Protein AF-A0A3C0FAJ6-F1 (afdb_monomer)

Solvent-accessible surface area (backbone atoms only — not comparable to full-atom values): 6716 Å² total; per-residue (Å²): 133,89,91,71,82,85,48,64,75,36,77,46,67,40,88,78,51,15,40,54,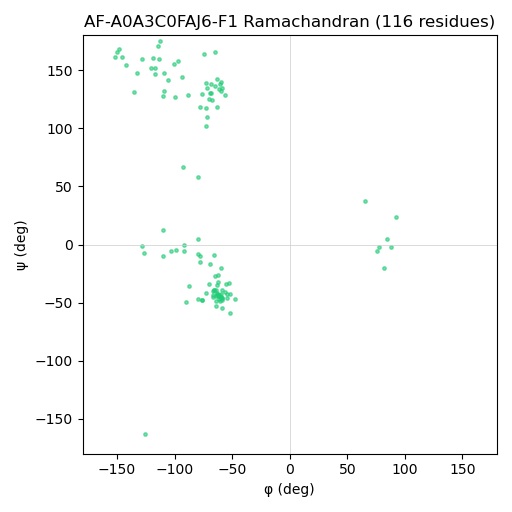26,26,27,68,35,60,73,98,52,80,38,70,44,78,53,91,64,58,68,70,59,45,54,53,50,16,49,50,41,34,26,65,77,68,55,36,40,70,60,88,52,33,62,64,48,54,52,37,21,52,52,33,24,77,75,71,74,45,41,30,42,75,78,51,92,66,91,47,81,56,32,31,63,64,23,50,58,47,60,75,41,36,19,76,77,68,45,28,29,97,77,45,49,42,25,49,61,126

Structure (mmCIF, N/CA/C/O backbone):
data_AF-A0A3C0FAJ6-F1
#
_entry.id   AF-A0A3C0FAJ6-F1
#
loop_
_atom_site.group_PDB
_atom_site.id
_atom_site.type_symbol
_atom_site.label_atom_id
_atom_site.label_alt_id
_atom_site.label_comp_id
_atom_site.label_asym_id
_atom_site.label_entity_id
_atom_site.label_seq_id
_atom_site.pdbx_PDB_ins_code
_atom_site.Cartn_x
_atom_site.Cartn_y
_atom_site.Cartn_z
_atom_site.occupancy
_atom_site.B_iso_or_equiv
_atom_site.auth_seq_id
_atom_site.auth_comp_id
_atom_site.auth_asym_id
_atom_site.auth_atom_id
_atom_site.pdbx_PDB_model_num
ATOM 1 N N . MET A 1 1 ? -9.439 -13.349 10.734 1.00 53.78 1 MET A N 1
ATOM 2 C CA . MET A 1 1 ? -10.428 -12.256 10.586 1.00 53.78 1 MET A CA 1
ATOM 3 C C . MET A 1 1 ? -11.013 -12.044 11.970 1.00 53.78 1 MET A C 1
ATOM 5 O O . MET A 1 1 ? -11.068 -13.021 12.698 1.00 53.78 1 MET A O 1
ATOM 9 N N . TYR A 1 2 ? -11.284 -10.811 12.395 1.00 55.41 2 TYR A N 1
ATOM 10 C CA . TYR A 1 2 ? -11.792 -10.582 13.752 1.00 55.41 2 TYR A CA 1
ATOM 11 C C . TYR A 1 2 ? -13.244 -11.067 13.851 1.00 55.41 2 TYR A C 1
ATOM 13 O O . TYR A 1 2 ? -14.022 -10.811 12.936 1.00 55.41 2 TYR A O 1
ATOM 21 N N . GLU A 1 3 ? -13.565 -11.786 14.924 1.00 59.25 3 GLU A N 1
ATOM 22 C CA . GLU A 1 3 ? -14.872 -12.424 15.165 1.00 59.25 3 GLU A CA 1
ATOM 23 C C . GLU A 1 3 ? -15.654 -11.746 16.308 1.00 59.25 3 GLU A C 1
ATOM 25 O O . GLU A 1 3 ? -16.643 -12.292 16.784 1.00 59.25 3 GLU A O 1
ATOM 30 N N . GLY A 1 4 ? -15.224 -10.560 16.759 1.00 73.62 4 GLY A N 1
ATOM 31 C CA . GLY A 1 4 ? -15.887 -9.792 17.820 1.00 73.62 4 GLY A CA 1
ATOM 32 C C . GLY A 1 4 ? -16.510 -8.480 17.337 1.00 73.62 4 GLY A C 1
ATOM 33 O O . GLY A 1 4 ? -16.329 -8.061 16.191 1.00 73.62 4 GLY A O 1
ATOM 34 N N . GLU A 1 5 ? -17.207 -7.794 18.240 1.00 81.12 5 GLU A N 1
ATOM 35 C CA . GLU A 1 5 ? -17.663 -6.419 18.015 1.00 81.12 5 GLU A CA 1
ATOM 36 C C . GLU A 1 5 ? -16.469 -5.445 18.086 1.00 81.12 5 GLU A C 1
ATOM 38 O O . GLU A 1 5 ? -15.568 -5.635 18.917 1.00 81.12 5 GLU A O 1
ATOM 43 N N . PRO A 1 6 ? -16.388 -4.440 17.192 1.00 85.88 6 PRO A N 1
ATOM 44 C CA . PRO A 1 6 ? -15.333 -3.436 17.244 1.00 85.88 6 PRO A CA 1
ATOM 45 C C . PRO A 1 6 ? -15.468 -2.605 18.522 1.00 85.88 6 PRO A C 1
ATOM 47 O O . PRO A 1 6 ? -16.565 -2.186 18.876 1.00 85.88 6 PRO A O 1
ATOM 50 N N . ALA A 1 7 ? -14.344 -2.342 19.185 1.00 91.31 7 ALA A N 1
ATOM 51 C CA . ALA A 1 7 ? -14.269 -1.502 20.378 1.00 91.31 7 ALA A CA 1
ATOM 52 C C . ALA A 1 7 ? -13.394 -0.271 20.111 1.00 91.31 7 ALA A C 1
ATOM 54 O O . ALA A 1 7 ? -12.477 -0.327 19.293 1.00 91.31 7 ALA A O 1
ATOM 55 N N . GLU A 1 8 ? -13.649 0.839 20.801 1.00 93.56 8 GLU A N 1
ATOM 56 C CA . GLU A 1 8 ? -12.818 2.045 20.688 1.00 93.56 8 GLU A CA 1
ATOM 57 C C . GLU A 1 8 ? -11.359 1.760 21.087 1.00 93.56 8 GLU A C 1
ATOM 59 O O . G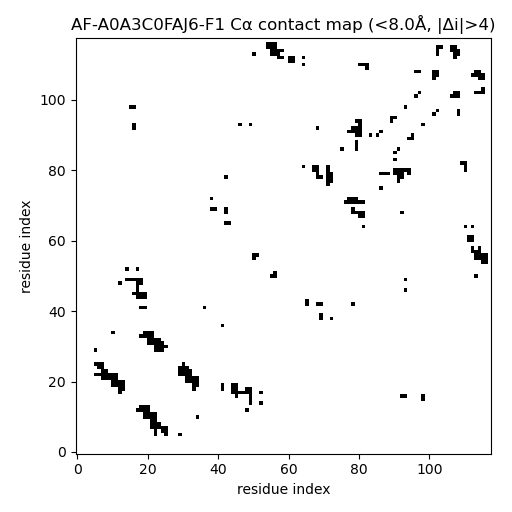LU A 1 8 ? -11.084 0.982 22.001 1.00 93.56 8 GLU A O 1
ATOM 64 N N . GLY A 1 9 ? -10.409 2.338 20.350 1.00 92.7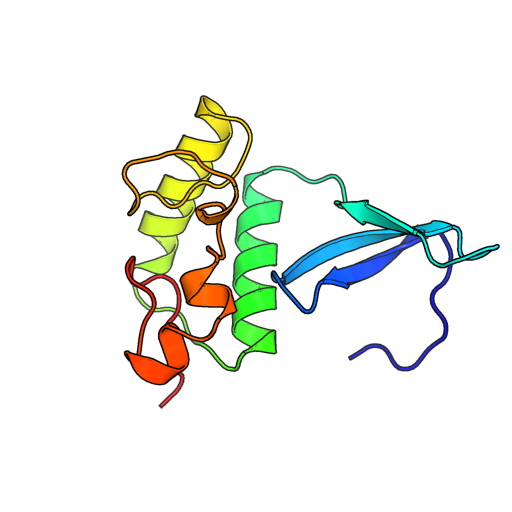5 9 GLY A N 1
ATOM 65 C CA . GLY A 1 9 ? -8.973 2.066 20.485 1.00 92.75 9 GLY A CA 1
ATOM 66 C C . GLY A 1 9 ? -8.517 0.734 19.874 1.00 92.75 9 GLY A C 1
ATOM 67 O O . GLY A 1 9 ? -7.317 0.454 19.812 1.00 92.75 9 GLY A O 1
ATOM 68 N N . MET A 1 10 ? -9.440 -0.100 19.384 1.00 93.25 10 MET A N 1
ATOM 69 C CA . MET A 1 10 ? -9.083 -1.357 18.739 1.00 93.25 10 MET A CA 1
ATOM 70 C C . MET A 1 10 ? -8.379 -1.111 17.401 1.00 93.25 10 MET A C 1
ATOM 72 O O . MET A 1 10 ? -8.803 -0.297 16.580 1.00 93.25 10 MET A O 1
ATOM 76 N N . SER A 1 11 ? -7.328 -1.890 17.145 1.00 94.12 11 SER A N 1
ATOM 77 C CA . SER A 1 11 ? -6.662 -1.927 15.847 1.00 94.12 11 SER A CA 1
ATOM 78 C C . SER A 1 11 ? -7.299 -2.961 14.918 1.00 94.12 11 SER A C 1
ATOM 80 O O . SER A 1 11 ? -7.379 -4.140 15.263 1.00 94.12 11 SER A O 1
ATOM 82 N N . ILE A 1 12 ? -7.643 -2.553 13.698 1.00 94.75 12 ILE A N 1
ATOM 83 C CA . ILE A 1 12 ? -8.169 -3.432 12.645 1.00 94.75 12 ILE A CA 1
ATOM 84 C C . ILE A 1 12 ? -7.389 -3.263 11.337 1.00 94.75 12 ILE A C 1
ATOM 86 O O . ILE A 1 12 ? -6.732 -2.252 11.104 1.00 94.75 12 ILE A O 1
ATOM 90 N N . THR A 1 13 ? -7.460 -4.255 10.450 1.00 96.56 13 THR A N 1
ATOM 91 C CA . THR A 1 13 ? -6.849 -4.179 9.114 1.00 96.56 13 THR A CA 1
ATOM 92 C C . THR A 1 13 ? -7.902 -3.821 8.072 1.00 96.56 13 THR A C 1
ATOM 94 O O . THR A 1 13 ? -8.903 -4.522 7.930 1.00 96.56 13 THR A O 1
ATOM 97 N N . CYS A 1 14 ? -7.650 -2.785 7.274 1.00 95.62 14 CYS A N 1
ATOM 98 C CA . CYS A 1 14 ? -8.474 -2.454 6.120 1.00 95.62 14 CYS A CA 1
ATOM 99 C C . CYS A 1 14 ? -8.424 -3.583 5.078 1.00 95.62 14 CYS A C 1
ATOM 101 O O . CYS A 1 14 ? -7.376 -3.856 4.489 1.00 95.62 14 CYS A O 1
ATOM 103 N N . THR A 1 15 ? -9.564 -4.202 4.782 1.00 95.12 15 THR A N 1
ATOM 104 C CA . THR A 1 15 ? -9.662 -5.305 3.807 1.00 95.12 15 THR A CA 1
ATOM 105 C C . THR A 1 15 ? -9.442 -4.855 2.357 1.00 95.12 15 THR A C 1
ATOM 107 O O . THR A 1 15 ? -9.148 -5.669 1.479 1.00 95.12 15 THR A O 1
ATOM 110 N N . VAL A 1 16 ? -9.541 -3.548 2.094 1.00 95.69 16 VAL A N 1
ATOM 111 C CA . VAL A 1 16 ? -9.332 -2.963 0.765 1.00 95.69 16 VAL A CA 1
ATOM 112 C C . VAL A 1 16 ? -7.846 -2.805 0.452 1.00 95.69 16 VAL A C 1
ATOM 114 O O . VAL A 1 16 ? -7.422 -3.174 -0.643 1.00 95.69 16 VAL A O 1
ATOM 117 N N . CYS A 1 17 ? -7.055 -2.262 1.384 1.00 96.31 17 CYS A N 1
ATOM 118 C CA . CYS A 1 17 ? -5.677 -1.834 1.112 1.00 96.31 17 CYS A CA 1
ATOM 119 C C . CYS A 1 17 ? -4.615 -2.370 2.084 1.00 96.31 17 CYS A C 1
ATOM 121 O O . CYS A 1 17 ? -3.443 -2.051 1.901 1.00 96.31 17 CYS A O 1
ATOM 123 N N . GLY A 1 18 ? -5.001 -3.141 3.105 1.00 97.38 18 GLY A N 1
ATOM 124 C CA . GLY A 1 18 ? -4.092 -3.700 4.111 1.00 97.38 18 GLY A CA 1
ATOM 125 C C . GLY A 1 18 ? -3.626 -2.715 5.189 1.00 97.38 18 GLY A C 1
ATOM 126 O O . GLY A 1 18 ? -2.895 -3.120 6.088 1.00 97.38 18 GLY A O 1
ATOM 127 N N . ALA A 1 19 ? -4.031 -1.441 5.128 1.00 97.19 19 ALA A N 1
ATOM 128 C CA . ALA A 1 19 ? -3.633 -0.446 6.121 1.00 97.19 19 ALA A CA 1
ATOM 129 C C . ALA A 1 19 ? -4.168 -0.802 7.513 1.00 97.19 19 ALA A C 1
ATOM 131 O O . ALA A 1 19 ? -5.300 -1.276 7.649 1.00 97.19 19 ALA A O 1
ATOM 132 N N . ARG A 1 20 ? -3.361 -0.539 8.540 1.00 97.62 20 ARG A N 1
ATOM 133 C CA . ARG A 1 20 ? -3.786 -0.613 9.933 1.00 97.62 20 ARG A CA 1
ATOM 134 C C . ARG A 1 20 ? -4.623 0.614 10.278 1.00 97.62 20 ARG A C 1
ATOM 136 O O . ARG A 1 20 ? -4.231 1.748 10.000 1.00 97.62 20 ARG A O 1
ATOM 143 N N . LEU A 1 21 ? -5.786 0.371 10.859 1.00 96.50 21 LEU A N 1
ATOM 144 C CA . LEU A 1 21 ? -6.735 1.386 11.286 1.00 96.50 21 LEU A CA 1
ATOM 145 C C . 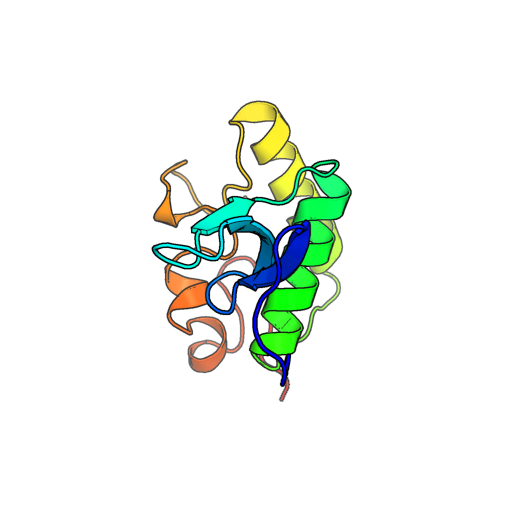LEU A 1 21 ? -6.964 1.268 12.789 1.00 96.50 21 LEU A C 1
ATOM 147 O O . LEU A 1 21 ? -6.877 0.177 13.346 1.00 96.50 21 LEU A O 1
ATOM 151 N N . GLU A 1 22 ? -7.293 2.385 13.417 1.00 96.44 22 GLU A N 1
ATOM 152 C CA . GLU A 1 22 ? -7.757 2.458 14.798 1.00 96.44 22 GLU A CA 1
ATOM 153 C C . GLU A 1 22 ? -9.242 2.815 14.798 1.00 96.44 22 GLU A C 1
ATOM 155 O O . GLU A 1 22 ? -9.647 3.748 14.097 1.00 96.44 22 GLU A O 1
ATOM 160 N N . VAL A 1 23 ? -10.045 2.084 15.568 1.00 96.25 23 VAL A N 1
ATOM 161 C CA . VAL A 1 23 ? -11.450 2.416 15.821 1.00 96.25 23 VAL A CA 1
ATOM 162 C C . VAL A 1 23 ? -11.498 3.628 16.750 1.00 96.25 23 VAL A C 1
ATOM 164 O O . VAL A 1 23 ? -11.007 3.571 17.874 1.00 96.25 23 VAL A O 1
ATOM 167 N N . VAL A 1 24 ? -12.067 4.730 16.266 1.00 96.00 24 VAL A N 1
ATOM 168 C CA . VAL A 1 24 ? -12.143 6.009 16.989 1.00 96.00 24 VAL A CA 1
ATOM 169 C C . VAL A 1 24 ? -13.413 6.081 17.816 1.00 96.00 24 VAL A C 1
ATOM 171 O O . VAL A 1 24 ? -13.356 6.400 18.996 1.00 96.00 24 VAL A O 1
ATOM 174 N N . THR A 1 25 ? -14.548 5.767 17.198 1.00 95.12 25 THR A N 1
ATOM 175 C CA . THR A 1 25 ? -15.822 5.639 17.895 1.00 95.12 25 THR A CA 1
ATOM 176 C C . THR A 1 25 ? -16.631 4.493 17.313 1.00 95.12 25 THR A C 1
ATOM 178 O O . THR A 1 25 ? -16.419 4.097 16.166 1.00 95.12 25 THR A O 1
ATOM 181 N N . THR A 1 26 ? -17.518 3.923 18.122 1.00 93.62 26 THR A N 1
ATOM 182 C CA . THR A 1 26 ? -18.445 2.852 17.721 1.00 93.62 26 THR A CA 1
ATOM 183 C C . THR A 1 26 ? -19.899 3.323 17.674 1.00 93.62 26 THR A C 1
ATOM 185 O O . THR A 1 26 ? -20.752 2.619 17.134 1.00 93.62 26 THR A O 1
ATOM 188 N N . HIS A 1 27 ? -20.182 4.527 18.186 1.00 90.62 27 HIS A N 1
ATOM 189 C CA . HIS A 1 27 ? -21.515 5.112 18.242 1.00 90.62 27 HIS A CA 1
ATOM 190 C C . HIS A 1 27 ? -21.472 6.588 17.809 1.00 90.62 27 HIS A C 1
ATOM 192 O O . HIS A 1 27 ? -20.681 7.356 18.349 1.00 90.62 27 HIS A O 1
ATOM 198 N N . PRO A 1 28 ? -22.353 7.046 16.900 1.00 90.81 28 PRO A N 1
ATOM 199 C CA . PRO A 1 28 ? -23.506 6.337 16.329 1.00 90.81 28 PRO A CA 1
ATOM 200 C C . PRO A 1 28 ? -23.146 5.350 15.207 1.00 90.81 28 PRO A C 1
ATOM 202 O O . PRO A 1 28 ? -24.002 4.594 14.756 1.00 90.81 28 PRO A O 1
ATOM 205 N N . ALA A 1 29 ? -21.896 5.358 14.750 1.00 91.75 29 ALA A N 1
ATOM 206 C CA . ALA A 1 29 ? -21.370 4.437 13.757 1.00 91.75 29 ALA A CA 1
ATOM 207 C C . ALA A 1 29 ? -19.904 4.129 14.067 1.00 91.75 29 ALA A C 1
ATOM 209 O O . ALA A 1 29 ? -19.237 4.881 14.777 1.00 91.75 29 ALA A O 1
ATOM 210 N N . VAL A 1 30 ? -19.400 3.031 13.504 1.00 91.81 30 VAL A N 1
ATOM 211 C CA . VAL A 1 30 ? -17.979 2.699 13.594 1.00 91.81 30 VAL A CA 1
ATOM 212 C C . VAL A 1 30 ? -17.193 3.651 12.704 1.00 91.81 30 VAL A C 1
ATOM 214 O O . VAL A 1 30 ? -17.248 3.562 11.477 1.00 91.81 30 VAL A O 1
ATOM 217 N N . GLU A 1 31 ? -16.434 4.536 13.331 1.00 95.31 31 GLU A N 1
ATOM 218 C CA . GLU A 1 31 ? -15.484 5.407 12.657 1.00 95.31 31 GLU A CA 1
ATOM 219 C C . GLU A 1 31 ? -14.066 4.919 12.903 1.00 95.31 31 GLU A C 1
ATOM 221 O O . GLU A 1 31 ? -13.704 4.471 13.993 1.00 95.31 31 GLU A O 1
ATOM 226 N N . THR A 1 32 ? -13.236 5.022 11.873 1.00 95.75 32 THR A N 1
ATOM 227 C CA . THR A 1 32 ? -11.849 4.572 11.934 1.00 95.75 32 THR A CA 1
ATOM 228 C C . THR A 1 32 ? -10.926 5.630 11.373 1.00 95.75 32 THR A C 1
ATOM 230 O O . THR A 1 32 ? -11.270 6.298 10.396 1.00 95.75 32 THR A O 1
ATOM 233 N N . ARG A 1 33 ? -9.718 5.718 11.920 1.00 95.31 33 ARG A N 1
ATOM 234 C CA . ARG A 1 33 ? -8.628 6.524 11.359 1.00 95.31 33 ARG A CA 1
ATOM 235 C C . ARG A 1 33 ? -7.444 5.642 10.990 1.00 95.31 33 ARG A C 1
ATOM 237 O O . ARG A 1 33 ? -7.320 4.529 11.497 1.00 95.31 33 ARG A O 1
ATOM 244 N N . ARG A 1 34 ? -6.551 6.137 10.125 1.00 93.50 34 ARG A N 1
ATOM 245 C CA . ARG A 1 34 ? -5.249 5.480 9.917 1.00 93.50 34 ARG A CA 1
ATOM 246 C C . ARG A 1 34 ? -4.500 5.438 11.251 1.00 93.50 34 ARG A C 1
ATOM 248 O O . ARG A 1 34 ? -4.428 6.450 11.945 1.00 93.50 34 ARG A O 1
ATOM 255 N N . TYR A 1 35 ? -3.957 4.273 11.590 1.00 95.31 35 TYR A N 1
ATOM 256 C CA . TYR A 1 35 ? -3.129 4.116 12.781 1.00 95.31 35 TYR A CA 1
ATOM 257 C C . TYR A 1 35 ? -1.798 4.852 12.583 1.00 95.31 35 TYR A C 1
ATOM 259 O O . TYR A 1 35 ? -1.142 4.682 11.554 1.00 95.31 35 TYR A O 1
ATOM 267 N N . VAL A 1 36 ? -1.405 5.682 13.552 1.00 93.62 36 VAL A N 1
ATOM 268 C CA . VAL A 1 36 ? -0.184 6.492 13.451 1.00 93.62 36 VAL A CA 1
ATOM 269 C C . VAL A 1 36 ? 1.034 5.623 13.736 1.00 93.62 36 VAL A C 1
ATOM 271 O O . VAL A 1 36 ? 1.194 5.093 14.833 1.00 93.62 36 VAL A O 1
ATOM 274 N N . GLN A 1 37 ? 1.917 5.503 12.748 1.00 95.25 37 GLN A N 1
ATOM 275 C CA . GLN A 1 37 ? 3.157 4.743 12.864 1.00 95.25 37 GLN A CA 1
ATOM 276 C C . GLN A 1 37 ? 4.259 5.326 11.978 1.00 95.25 37 GLN A C 1
ATOM 278 O O . GLN A 1 37 ? 4.008 6.166 11.116 1.00 95.25 37 GLN A O 1
ATOM 283 N N . ALA A 1 38 ? 5.506 4.909 12.210 1.00 97.88 38 ALA A N 1
ATOM 284 C CA . ALA A 1 38 ? 6.619 5.332 11.367 1.00 97.88 38 ALA A CA 1
ATOM 285 C C . ALA A 1 38 ? 6.379 4.869 9.913 1.00 97.88 38 ALA A C 1
ATOM 287 O O . ALA A 1 38 ? 5.996 3.712 9.725 1.00 97.88 38 ALA A O 1
ATOM 288 N N . PRO A 1 39 ? 6.658 5.692 8.881 1.00 98.06 39 PRO A N 1
ATOM 289 C CA . PRO A 1 39 ? 6.316 5.353 7.495 1.00 98.06 39 PRO A CA 1
ATOM 290 C C . PRO A 1 39 ? 6.883 4.015 7.006 1.00 98.06 39 PRO A C 1
ATOM 292 O O . PRO A 1 39 ? 6.242 3.306 6.235 1.00 98.06 39 PRO A O 1
ATOM 295 N N . GLU A 1 40 ? 8.081 3.642 7.468 1.00 98.38 40 GLU A N 1
ATOM 296 C CA . GLU A 1 40 ? 8.678 2.342 7.148 1.00 98.38 40 GLU A CA 1
ATOM 297 C C . GLU A 1 40 ? 7.904 1.173 7.760 1.00 98.38 40 GLU A C 1
ATOM 299 O O . GLU A 1 40 ? 7.642 0.191 7.065 1.00 98.38 40 GLU A O 1
ATOM 304 N N . ALA A 1 41 ? 7.493 1.290 9.023 1.00 98.38 41 ALA A N 1
ATOM 305 C CA . ALA A 1 41 ? 6.637 0.292 9.652 1.00 98.38 41 ALA A CA 1
ATOM 306 C C . ALA A 1 41 ? 5.279 0.218 8.937 1.00 98.38 41 ALA A C 1
ATOM 308 O O . ALA A 1 41 ? 4.809 -0.880 8.645 1.00 98.38 41 ALA A O 1
ATOM 309 N N . GLU A 1 42 ? 4.706 1.373 8.572 1.00 98.00 42 GLU A N 1
ATOM 310 C CA . GLU A 1 42 ? 3.418 1.444 7.878 1.00 98.00 42 GLU A CA 1
ATOM 311 C C . GLU A 1 42 ? 3.429 0.687 6.558 1.00 98.00 42 GLU A C 1
ATOM 313 O O . GLU A 1 42 ? 2.579 -0.175 6.339 1.00 98.00 42 GLU A O 1
ATOM 318 N N . ILE A 1 43 ? 4.372 0.990 5.664 1.00 98.38 43 ILE A N 1
ATOM 319 C CA . ILE A 1 43 ? 4.340 0.403 4.324 1.00 98.38 43 ILE A CA 1
ATOM 320 C C . ILE A 1 43 ? 4.666 -1.086 4.338 1.00 98.38 43 ILE A C 1
ATOM 322 O O . ILE A 1 43 ? 4.083 -1.841 3.559 1.00 98.38 43 ILE A O 1
ATOM 326 N N . ARG A 1 44 ? 5.553 -1.519 5.245 1.00 98.62 44 ARG A N 1
ATOM 327 C CA . ARG A 1 44 ? 5.885 -2.934 5.436 1.00 98.62 44 ARG A CA 1
ATOM 328 C C . ARG A 1 44 ? 4.661 -3.700 5.923 1.00 98.62 44 ARG A C 1
ATOM 330 O O . ARG A 1 44 ? 4.248 -4.654 5.271 1.00 98.62 44 ARG A O 1
ATOM 337 N N . GLU A 1 45 ? 4.030 -3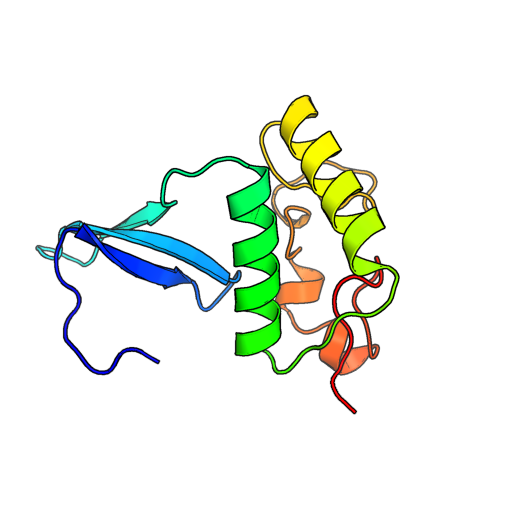.240 6.999 1.00 98.38 45 GLU A N 1
ATOM 338 C CA . GLU A 1 45 ? 2.825 -3.867 7.548 1.00 98.38 45 GLU A CA 1
ATOM 339 C C . GLU A 1 45 ? 1.662 -3.845 6.544 1.00 98.38 45 GLU A C 1
ATOM 341 O O . GLU A 1 45 ? 0.989 -4.857 6.343 1.00 98.38 45 GLU A O 1
ATOM 346 N N . ARG A 1 46 ? 1.443 -2.714 5.863 1.00 98.25 46 ARG A N 1
ATOM 347 C CA . ARG A 1 46 ? 0.392 -2.557 4.850 1.00 98.25 46 ARG A CA 1
ATOM 348 C C . ARG A 1 46 ? 0.571 -3.532 3.688 1.00 98.25 46 ARG A C 1
ATOM 350 O O . ARG A 1 46 ? -0.409 -4.147 3.264 1.00 98.25 46 ARG A O 1
ATOM 357 N N . ALA A 1 47 ? 1.797 -3.683 3.184 1.00 98.56 47 ALA A N 1
ATOM 358 C CA . ALA A 1 47 ? 2.105 -4.631 2.118 1.00 98.56 47 ALA A CA 1
ATOM 359 C C . ALA A 1 47 ? 1.877 -6.078 2.576 1.00 98.56 47 ALA A C 1
ATOM 361 O O . ALA A 1 47 ? 1.175 -6.819 1.889 1.00 98.56 47 ALA A O 1
ATOM 362 N N . GLU A 1 48 ? 2.394 -6.463 3.745 1.00 98.56 48 GLU A N 1
ATOM 363 C CA . GLU A 1 48 ? 2.213 -7.806 4.320 1.00 98.56 48 GLU A CA 1
ATOM 364 C C . GLU A 1 48 ? 0.736 -8.153 4.524 1.00 98.56 48 GLU A C 1
ATOM 366 O O . GLU A 1 48 ? 0.256 -9.202 4.093 1.00 98.56 48 GLU A O 1
ATOM 371 N N . ASN A 1 49 ? -0.026 -7.238 5.124 1.00 98.44 49 ASN A N 1
ATOM 372 C CA . ASN A 1 49 ? -1.456 -7.413 5.333 1.00 98.44 49 ASN A CA 1
ATOM 373 C C . ASN A 1 49 ? -2.206 -7.572 4.016 1.00 98.44 49 ASN A C 1
ATOM 375 O O . ASN A 1 49 ? -3.058 -8.454 3.903 1.00 98.44 49 ASN A O 1
ATOM 379 N N . PHE A 1 50 ? -1.900 -6.740 3.020 1.00 98.50 50 PHE A N 1
ATOM 380 C CA . PHE A 1 50 ? -2.539 -6.844 1.716 1.00 98.50 50 PHE A CA 1
ATOM 381 C C . PHE A 1 50 ? -2.197 -8.168 1.025 1.00 98.50 50 PHE A C 1
ATOM 383 O O . PHE A 1 50 ? -3.103 -8.833 0.524 1.00 98.50 50 PHE A O 1
ATOM 390 N N . ALA A 1 51 ? -0.932 -8.593 1.049 1.00 98.25 51 ALA A N 1
ATOM 391 C CA . ALA A 1 51 ? -0.516 -9.868 0.475 1.00 98.25 51 ALA A CA 1
ATOM 392 C C . ALA A 1 51 ? -1.217 -11.050 1.158 1.00 98.25 51 ALA A C 1
ATOM 394 O O . ALA A 1 51 ? -1.849 -11.864 0.484 1.00 98.25 51 ALA A O 1
ATOM 395 N N . ARG A 1 52 ? -1.228 -11.080 2.496 1.00 97.88 52 ARG A N 1
ATOM 396 C CA . ARG A 1 52 ? -1.919 -12.102 3.294 1.00 97.88 52 ARG A CA 1
ATOM 397 C C . ARG A 1 52 ? -3.419 -12.160 3.002 1.00 97.88 52 ARG A C 1
ATOM 399 O O . ARG A 1 52 ? -3.959 -13.244 2.814 1.00 97.88 52 ARG A O 1
ATOM 406 N N . LEU A 1 53 ? -4.099 -11.012 2.944 1.00 97.12 53 LEU A N 1
ATOM 407 C CA . LEU A 1 53 ? -5.539 -10.938 2.657 1.00 97.12 53 LEU A CA 1
ATOM 408 C C . LEU A 1 53 ? -5.896 -11.421 1.248 1.00 97.12 53 LEU A C 1
ATOM 410 O O . LEU A 1 53 ? -7.029 -11.834 1.008 1.00 97.12 53 LEU A O 1
ATOM 414 N N . ARG A 1 54 ? -4.958 -11.322 0.304 1.00 96.94 54 ARG A N 1
ATOM 415 C CA . ARG A 1 54 ? -5.180 -11.671 -1.102 1.00 96.94 54 ARG A CA 1
ATOM 416 C C . ARG A 1 54 ? -4.575 -13.013 -1.512 1.00 96.94 54 ARG A C 1
ATOM 418 O O . ARG A 1 54 ? -4.821 -13.434 -2.638 1.00 96.94 54 ARG A O 1
ATOM 425 N N . GLY A 1 55 ? -3.822 -13.673 -0.630 1.00 97.12 55 GLY A N 1
ATOM 426 C CA . GLY A 1 55 ? -3.068 -14.879 -0.973 1.00 97.12 55 GLY A CA 1
ATOM 427 C C . GLY A 1 55 ? -1.953 -14.596 -1.983 1.00 97.12 55 GLY A C 1
ATOM 428 O O . GLY A 1 55 ? -1.741 -15.369 -2.912 1.00 97.12 55 GLY A O 1
ATOM 429 N N . TYR A 1 56 ? -1.294 -13.444 -1.864 1.00 98.06 56 TYR A N 1
ATOM 430 C CA . TYR A 1 56 ? -0.147 -13.083 -2.695 1.00 98.06 56 TYR A CA 1
ATOM 431 C C . TYR A 1 56 ? 1.160 -13.390 -1.971 1.00 98.06 56 TYR A C 1
ATOM 433 O O . TYR A 1 56 ? 1.208 -13.439 -0.742 1.00 98.06 56 TYR A O 1
ATOM 441 N N . ARG A 1 57 ? 2.226 -13.551 -2.750 1.00 98.25 57 ARG A N 1
ATOM 442 C CA . ARG A 1 57 ? 3.601 -13.679 -2.267 1.00 98.25 57 ARG A CA 1
ATOM 443 C C . ARG A 1 57 ? 4.452 -12.495 -2.720 1.00 98.25 57 ARG A C 1
ATOM 445 O O . ARG A 1 57 ? 4.043 -11.701 -3.569 1.00 98.25 57 ARG A O 1
ATOM 452 N N . PHE A 1 58 ? 5.650 -12.437 -2.160 1.00 98.38 58 PHE A N 1
ATOM 453 C CA . PHE A 1 58 ? 6.718 -11.523 -2.536 1.00 98.38 58 PHE A CA 1
ATOM 454 C C . PHE A 1 58 ? 7.889 -12.309 -3.136 1.00 98.38 58 PHE A C 1
ATOM 456 O O . PHE A 1 58 ? 8.021 -13.504 -2.869 1.00 98.38 58 PHE A O 1
ATOM 463 N N . ASP A 1 59 ? 8.743 -11.630 -3.893 1.00 96.75 59 ASP A N 1
ATOM 464 C CA . ASP A 1 59 ? 10.020 -12.138 -4.401 1.00 96.75 59 ASP A CA 1
ATOM 465 C C . ASP A 1 59 ? 11.174 -11.185 -4.007 1.00 96.75 59 ASP A C 1
ATOM 467 O O . ASP A 1 59 ? 11.029 -10.342 -3.110 1.00 96.75 59 ASP A O 1
ATOM 471 N N . GLU A 1 60 ? 12.327 -11.298 -4.666 1.00 96.88 60 GLU A N 1
ATOM 472 C CA . GLU A 1 60 ? 13.494 -10.438 -4.452 1.00 96.88 60 GLU A CA 1
ATOM 473 C C . GLU A 1 60 ? 13.238 -8.939 -4.703 1.00 96.88 60 GLU A C 1
ATOM 475 O O . GLU A 1 60 ? 13.968 -8.091 -4.178 1.00 96.88 60 GLU A O 1
ATOM 480 N N . MET A 1 61 ? 12.188 -8.578 -5.449 1.00 96.94 61 MET A N 1
ATOM 481 C CA . MET A 1 61 ? 11.852 -7.189 -5.768 1.00 96.94 61 MET A CA 1
ATOM 482 C C . MET A 1 61 ? 11.159 -6.459 -4.616 1.00 96.94 61 MET A C 1
ATOM 484 O O . MET A 1 61 ? 11.041 -5.228 -4.651 1.00 96.94 61 MET A O 1
ATOM 488 N N . LYS A 1 62 ? 10.749 -7.177 -3.563 1.00 98.38 62 LYS A N 1
ATOM 489 C CA . LYS A 1 62 ? 10.063 -6.607 -2.397 1.00 98.38 62 LYS A CA 1
ATOM 490 C C . LYS A 1 62 ? 10.806 -5.416 -1.794 1.00 98.38 62 LYS A C 1
ATOM 492 O O . LYS A 1 62 ? 10.253 -4.321 -1.711 1.00 98.38 62 LYS A O 1
ATOM 497 N N . GLU A 1 63 ? 12.053 -5.613 -1.375 1.00 98.50 63 GLU A N 1
ATO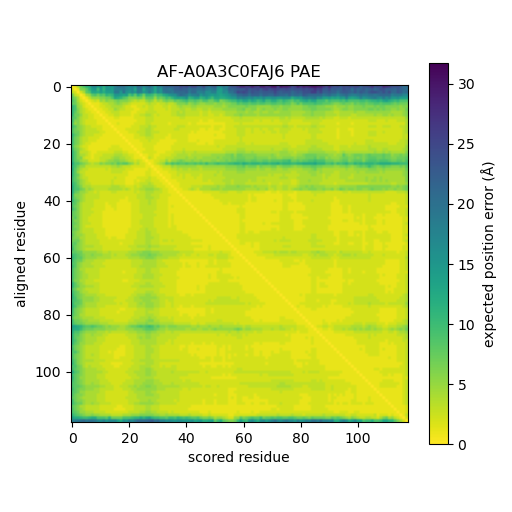M 498 C CA . GLU A 1 63 ? 12.814 -4.580 -0.661 1.00 98.50 63 GLU A CA 1
ATOM 499 C C . GLU A 1 63 ? 13.138 -3.355 -1.537 1.00 98.50 63 GLU A C 1
ATOM 501 O O . GLU A 1 63 ? 12.891 -2.229 -1.088 1.00 98.50 63 GLU A O 1
ATOM 506 N N . PRO A 1 64 ? 13.605 -3.509 -2.796 1.00 98.56 64 PRO A N 1
ATOM 507 C CA . PRO A 1 64 ? 13.770 -2.377 -3.707 1.00 98.56 64 PRO A CA 1
ATOM 508 C C . PRO A 1 64 ? 12.495 -1.541 -3.883 1.00 98.56 64 PRO A C 1
ATOM 510 O O . PRO A 1 64 ? 12.555 -0.308 -3.852 1.00 98.56 64 PRO A O 1
ATOM 513 N N . ILE A 1 65 ? 11.332 -2.185 -4.021 1.00 98.75 65 ILE A N 1
ATOM 514 C CA . ILE A 1 65 ? 10.069 -1.474 -4.241 1.00 98.75 65 ILE A CA 1
ATOM 515 C C . ILE A 1 65 ? 9.597 -0.771 -2.966 1.00 98.75 65 ILE A C 1
ATOM 517 O O . ILE A 1 65 ? 9.194 0.392 -3.037 1.00 98.75 65 ILE A O 1
ATOM 521 N N . LEU A 1 66 ? 9.697 -1.413 -1.796 1.00 98.75 66 LEU A N 1
ATOM 522 C CA . LEU A 1 66 ? 9.382 -0.775 -0.510 1.00 98.75 66 LEU A CA 1
ATOM 523 C C . LEU A 1 66 ? 10.259 0.462 -0.263 1.00 98.75 66 LEU A C 1
ATOM 525 O O . LEU A 1 66 ? 9.759 1.499 0.177 1.00 98.75 66 LEU A O 1
ATOM 529 N N . LYS A 1 67 ? 11.544 0.411 -0.631 1.00 98.62 67 LYS A N 1
ATOM 530 C CA . LYS A 1 67 ? 12.438 1.577 -0.577 1.00 98.62 67 LYS A CA 1
ATOM 531 C C . LYS A 1 67 ? 12.004 2.698 -1.531 1.00 98.62 67 LYS A C 1
ATOM 533 O O . LYS A 1 67 ? 12.078 3.876 -1.166 1.00 98.62 67 LYS A O 1
ATOM 538 N N . GLY A 1 68 ? 11.533 2.352 -2.730 1.00 98.56 68 GLY A N 1
ATOM 539 C CA . GLY A 1 68 ? 10.948 3.308 -3.675 1.00 98.56 68 GLY A CA 1
ATOM 540 C C . GLY A 1 68 ? 9.704 3.996 -3.105 1.00 98.56 68 GLY A C 1
ATOM 541 O O . GLY A 1 68 ? 9.615 5.223 -3.111 1.00 98.56 68 GLY A O 1
ATOM 542 N N . LEU A 1 69 ? 8.796 3.218 -2.512 1.00 98.75 69 LEU A N 1
ATOM 543 C CA . LEU A 1 69 ? 7.594 3.723 -1.841 1.00 98.75 69 LEU A CA 1
ATOM 544 C C . LEU A 1 69 ? 7.937 4.666 -0.680 1.00 98.75 69 LEU A C 1
ATOM 546 O O . LEU A 1 69 ? 7.329 5.727 -0.551 1.00 98.75 69 LEU A O 1
ATOM 550 N N . LEU A 1 70 ? 8.945 4.329 0.130 1.00 98.69 70 LEU A N 1
ATOM 551 C CA . LEU A 1 70 ? 9.410 5.188 1.225 1.00 98.69 70 LEU A CA 1
ATOM 552 C C . LEU A 1 70 ? 10.035 6.490 0.734 1.00 98.69 70 LEU A C 1
ATOM 554 O O . LEU A 1 70 ? 9.822 7.544 1.333 1.00 98.69 70 LEU A O 1
ATOM 558 N N . THR A 1 71 ? 10.796 6.430 -0.358 1.00 98.50 71 THR A N 1
ATOM 559 C CA . THR A 1 71 ? 11.348 7.628 -1.002 1.00 98.50 71 THR A CA 1
ATOM 560 C C . THR A 1 71 ? 10.225 8.560 -1.456 1.00 98.50 71 THR A C 1
ATOM 562 O O . THR A 1 71 ? 10.269 9.756 -1.168 1.00 98.50 71 THR A O 1
ATOM 565 N N . ASN A 1 72 ? 9.182 8.009 -2.081 1.00 98.44 72 ASN A N 1
ATOM 566 C CA . ASN A 1 72 ? 8.020 8.782 -2.514 1.00 98.44 72 ASN A CA 1
ATOM 567 C C . ASN A 1 72 ? 7.217 9.343 -1.337 1.00 98.44 72 ASN A C 1
ATOM 569 O O . ASN A 1 72 ? 6.854 10.514 -1.377 1.00 98.44 72 ASN A O 1
ATOM 573 N N . HIS A 1 73 ? 7.034 8.586 -0.255 1.00 98.44 73 HIS A N 1
ATOM 574 C CA . HIS A 1 73 ? 6.390 9.099 0.956 1.00 98.44 73 HIS A CA 1
ATOM 575 C C . HIS A 1 73 ? 7.146 10.298 1.538 1.00 98.44 73 HIS A C 1
ATOM 577 O O . HIS A 1 73 ? 6.543 11.317 1.859 1.00 98.44 73 HIS A O 1
ATOM 583 N N . ARG A 1 74 ? 8.479 10.222 1.645 1.00 98.12 74 ARG A N 1
ATOM 584 C CA . ARG A 1 74 ? 9.296 11.344 2.146 1.00 98.12 74 ARG A CA 1
ATOM 585 C C . ARG A 1 74 ? 9.201 12.585 1.258 1.00 98.12 74 ARG A C 1
ATOM 587 O O . ARG A 1 74 ? 9.311 13.693 1.767 1.00 98.12 74 ARG A O 1
ATOM 594 N N .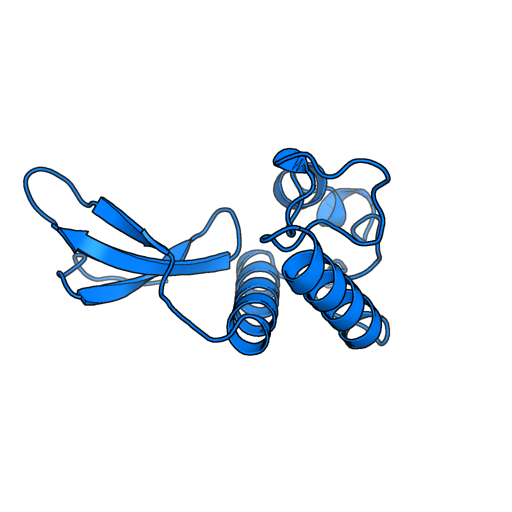 ARG A 1 75 ? 9.028 12.400 -0.053 1.00 97.94 75 ARG A N 1
ATOM 595 C CA . ARG A 1 75 ? 9.000 13.494 -1.030 1.00 97.94 75 ARG A CA 1
ATOM 596 C C . ARG A 1 75 ? 7.609 14.101 -1.231 1.00 97.94 75 ARG A C 1
ATOM 598 O O . ARG A 1 75 ? 7.513 15.298 -1.470 1.00 97.94 75 ARG A O 1
ATOM 605 N N . PHE A 1 76 ? 6.560 13.284 -1.170 1.00 97.56 76 PHE A N 1
ATOM 606 C CA . PHE A 1 76 ? 5.206 13.645 -1.605 1.00 97.56 76 PHE A CA 1
ATOM 607 C C . PHE A 1 76 ? 4.121 13.411 -0.543 1.00 97.56 76 PHE A C 1
ATOM 609 O O . PHE A 1 76 ? 2.977 13.793 -0.763 1.00 97.56 76 PHE A O 1
ATOM 616 N N . GLY A 1 77 ? 4.451 12.788 0.590 1.00 96.50 77 GLY A N 1
ATOM 617 C CA . GLY A 1 77 ? 3.542 12.615 1.728 1.00 96.50 77 GLY A CA 1
ATOM 618 C C . GLY A 1 77 ? 2.653 11.365 1.712 1.00 96.50 77 GLY A C 1
ATOM 619 O O . GLY A 1 77 ? 1.927 11.155 2.675 1.00 96.50 77 GLY A O 1
ATOM 620 N N . ASP A 1 78 ? 2.701 10.518 0.677 1.00 97.25 78 ASP A N 1
ATOM 621 C CA . ASP A 1 78 ? 2.051 9.193 0.678 1.00 97.25 78 ASP A CA 1
ATOM 622 C C . ASP A 1 78 ? 2.862 8.192 -0.178 1.00 97.25 78 ASP A C 1
ATOM 624 O O . ASP A 1 78 ? 3.789 8.560 -0.907 1.00 97.25 78 ASP A O 1
ATOM 628 N N . PHE A 1 79 ? 2.541 6.904 -0.085 1.00 98.31 79 PHE A N 1
ATOM 629 C CA . PHE A 1 79 ? 3.257 5.797 -0.723 1.00 98.31 79 PHE A CA 1
ATOM 630 C C . PHE A 1 79 ? 2.890 5.629 -2.206 1.00 98.31 79 PHE A C 1
ATOM 632 O O . PHE A 1 79 ? 2.418 4.568 -2.623 1.00 98.31 79 PHE A O 1
ATOM 639 N N . TYR A 1 80 ? 3.083 6.667 -3.020 1.00 98.69 80 TYR A N 1
ATOM 640 C CA . TYR A 1 80 ? 2.871 6.597 -4.471 1.00 98.69 80 TYR A CA 1
ATOM 641 C C . TYR A 1 80 ? 3.767 5.529 -5.120 1.00 98.69 80 TYR A C 1
ATOM 643 O O . TYR A 1 80 ? 4.962 5.465 -4.814 1.00 98.69 80 TYR A O 1
ATOM 651 N N . CYS A 1 81 ? 3.214 4.692 -6.014 1.00 98.38 81 CYS A N 1
ATOM 652 C CA . CYS A 1 81 ? 3.968 3.615 -6.667 1.00 98.38 81 CYS A CA 1
ATOM 653 C C . CYS A 1 81 ? 5.197 4.186 -7.380 1.00 98.38 81 CYS A C 1
ATOM 655 O O . CYS A 1 81 ?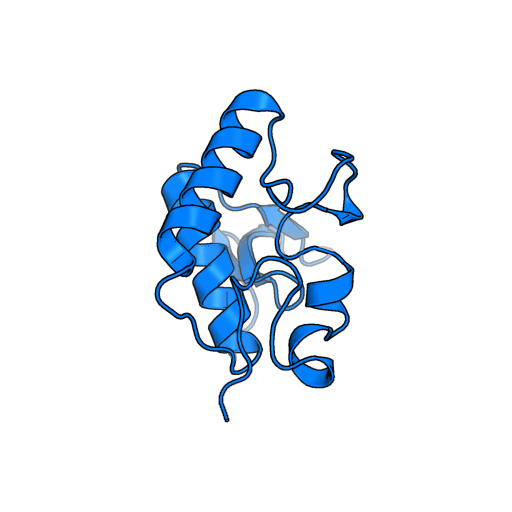 5.033 5.049 -8.241 1.00 98.38 81 CYS A O 1
ATOM 657 N N . PRO A 1 82 ? 6.408 3.648 -7.147 1.00 97.94 82 PRO A N 1
ATOM 658 C CA . PRO A 1 82 ? 7.597 4.065 -7.895 1.00 97.94 82 PRO A CA 1
ATOM 659 C C . PRO A 1 82 ? 7.527 3.704 -9.391 1.00 97.94 82 PRO A C 1
ATOM 661 O O . PRO A 1 82 ? 8.372 4.126 -10.168 1.00 97.94 82 PRO A O 1
ATOM 664 N N . CYS A 1 83 ? 6.530 2.911 -9.791 1.00 97.81 83 CYS A N 1
ATOM 665 C CA . CYS A 1 83 ? 6.284 2.450 -11.152 1.00 97.81 83 CYS A CA 1
ATOM 666 C C . CYS A 1 83 ? 5.342 3.340 -11.977 1.00 97.81 83 CYS A C 1
ATOM 668 O O . CYS A 1 83 ? 5.082 3.033 -13.139 1.00 97.81 83 CYS A O 1
ATOM 670 N N . ARG A 1 84 ? 4.753 4.376 -11.368 1.00 96.69 84 ARG A N 1
ATOM 671 C CA . ARG A 1 84 ? 3.776 5.262 -12.009 1.00 96.69 84 ARG A CA 1
ATOM 672 C C . ARG A 1 84 ? 4.394 6.636 -12.238 1.00 96.69 84 ARG A C 1
ATOM 674 O O . ARG A 1 84 ? 5.231 7.074 -11.458 1.00 96.69 84 ARG A O 1
ATOM 681 N N . PHE A 1 85 ? 3.976 7.289 -13.318 1.00 93.00 85 PHE A N 1
ATOM 682 C CA . PHE A 1 85 ? 4.474 8.613 -13.684 1.00 93.00 85 PHE A CA 1
ATOM 683 C C . PHE A 1 85 ? 3.858 9.715 -12.810 1.00 93.00 85 PHE A C 1
ATOM 685 O O . PHE A 1 85 ? 4.583 10.534 -12.252 1.00 93.00 85 PHE A O 1
ATOM 692 N N . ASP A 1 86 ? 2.534 9.689 -12.637 1.00 95.88 86 ASP A N 1
ATOM 693 C CA . ASP A 1 86 ? 1.808 10.708 -11.875 1.00 95.88 86 ASP A CA 1
ATOM 694 C C . ASP A 1 86 ? 1.601 10.315 -10.406 1.00 95.88 86 ASP A C 1
ATOM 696 O O . ASP A 1 86 ? 1.301 9.161 -10.089 1.00 95.88 86 ASP A O 1
ATOM 700 N N . ASN A 1 87 ? 1.661 11.296 -9.504 1.00 96.94 87 ASN A N 1
ATOM 701 C CA . ASN A 1 87 ? 1.345 11.131 -8.081 1.00 96.94 87 ASN A CA 1
ATOM 702 C C . ASN A 1 87 ? -0.132 11.458 -7.804 1.00 96.94 87 ASN A C 1
ATOM 704 O O . ASN A 1 87 ? -0.447 12.450 -7.150 1.00 96.94 87 ASN A O 1
ATOM 708 N N . ILE A 1 88 ? -1.035 10.632 -8.335 1.00 98.00 88 ILE A N 1
ATOM 709 C CA . ILE A 1 88 ? -2.486 10.724 -8.097 1.00 98.00 88 ILE A CA 1
ATOM 710 C C . ILE A 1 88 ? -2.945 9.688 -7.056 1.00 98.00 88 ILE A C 1
ATOM 712 O O . ILE A 1 88 ? -2.274 8.662 -6.891 1.00 98.00 88 ILE A O 1
ATOM 716 N N . PRO A 1 89 ? -4.070 9.907 -6.347 1.00 97.44 89 PRO A N 1
ATOM 717 C CA . PRO A 1 89 ? -4.534 9.015 -5.278 1.00 97.44 89 PRO A CA 1
ATOM 718 C C . PRO A 1 89 ? -4.655 7.536 -5.679 1.00 97.44 89 PRO A C 1
ATOM 720 O O . PRO A 1 89 ? -4.386 6.636 -4.880 1.00 97.44 89 PRO A O 1
ATOM 723 N N . GLU A 1 90 ? -5.001 7.260 -6.934 1.00 98.12 90 GLU A N 1
ATOM 724 C CA . GLU A 1 90 ? -5.114 5.919 -7.508 1.00 98.12 90 GLU A CA 1
ATOM 725 C C . GLU A 1 90 ? -3.780 5.165 -7.494 1.00 98.12 90 GLU A C 1
ATOM 727 O O . GLU A 1 90 ? -3.770 3.936 -7.424 1.00 98.12 90 GLU A O 1
ATOM 732 N N . HIS A 1 91 ? -2.656 5.880 -7.508 1.00 98.38 91 HIS A N 1
ATOM 733 C CA . HIS A 1 91 ? -1.313 5.311 -7.545 1.00 98.38 91 HIS A CA 1
ATOM 734 C C . HIS A 1 91 ? -0.696 5.084 -6.160 1.00 98.38 91 HIS A C 1
ATOM 736 O O . HIS A 1 91 ? 0.409 4.547 -6.077 1.00 98.38 91 HIS A O 1
ATOM 742 N N . ILE A 1 92 ? -1.391 5.419 -5.071 1.00 98.44 92 ILE A N 1
ATOM 743 C CA . ILE A 1 92 ? -0.941 5.106 -3.708 1.00 98.44 92 ILE A CA 1
ATOM 744 C C . ILE A 1 92 ? -0.987 3.589 -3.493 1.00 98.44 92 ILE A C 1
ATOM 746 O O . ILE A 1 92 ? -2.032 2.965 -3.659 1.00 98.44 92 ILE A O 1
ATOM 750 N N . CYS A 1 93 ? 0.132 2.983 -3.096 1.00 98.38 93 CYS A N 1
ATOM 751 C CA . CYS A 1 93 ? 0.282 1.537 -2.948 1.00 98.38 93 CYS A CA 1
ATOM 752 C C . CYS A 1 93 ? -0.546 0.965 -1.780 1.00 98.38 93 CYS A C 1
ATOM 754 O O . CYS A 1 93 ? -0.395 1.455 -0.665 1.00 98.38 93 CYS A O 1
ATOM 756 N N . PRO A 1 94 ? -1.348 -0.106 -1.962 1.00 98.44 94 PRO A N 1
ATOM 757 C CA . PRO A 1 94 ? -1.612 -0.794 -3.228 1.00 98.44 94 PRO A CA 1
ATOM 758 C C . PRO A 1 94 ? -2.456 0.069 -4.175 1.00 98.44 94 PRO A C 1
ATOM 760 O O . PRO A 1 94 ? -3.547 0.514 -3.802 1.00 98.44 94 PRO A O 1
ATOM 763 N N . CYS A 1 95 ? -1.960 0.284 -5.397 1.00 98.44 95 CYS A N 1
ATOM 764 C CA . CYS A 1 95 ? -2.624 1.133 -6.384 1.00 98.44 95 CYS A CA 1
ATOM 765 C C . CYS A 1 95 ? -3.980 0.546 -6.804 1.00 98.44 95 CYS A C 1
ATOM 767 O O . CYS A 1 95 ? -4.291 -0.616 -6.514 1.00 98.44 95 CYS A O 1
ATOM 769 N N . LEU A 1 96 ? -4.814 1.354 -7.456 1.00 98.31 96 LEU A N 1
ATOM 770 C CA . LEU A 1 96 ? -6.171 0.977 -7.839 1.00 98.31 96 LEU A CA 1
ATOM 771 C C . LEU A 1 96 ? -6.189 -0.319 -8.659 1.00 98.31 96 LEU A C 1
ATOM 773 O O . LEU A 1 96 ? -6.946 -1.226 -8.332 1.00 98.31 96 LEU A O 1
ATOM 777 N N . GLU A 1 97 ? -5.316 -0.468 -9.653 1.00 97.75 97 GLU A N 1
ATOM 778 C CA . GLU A 1 97 ? -5.277 -1.661 -10.509 1.00 97.75 97 GLU A CA 1
ATOM 779 C C . GLU A 1 97 ? -4.932 -2.922 -9.710 1.00 97.75 97 GLU A C 1
ATOM 781 O O . GLU A 1 97 ? -5.593 -3.959 -9.835 1.00 97.75 97 GLU A O 1
ATOM 786 N N . THR A 1 98 ? -3.956 -2.817 -8.805 1.00 98.12 98 THR A N 1
ATOM 787 C CA . THR A 1 98 ? -3.592 -3.902 -7.889 1.00 98.12 98 THR A CA 1
ATOM 788 C C . THR A 1 98 ? -4.758 -4.264 -6.962 1.00 98.12 98 THR A C 1
ATOM 790 O O . THR A 1 98 ? -5.062 -5.450 -6.796 1.00 98.12 98 THR A O 1
ATOM 793 N N . ARG A 1 99 ? -5.471 -3.271 -6.408 1.00 98.06 99 ARG A N 1
ATOM 794 C CA . ARG A 1 99 ? -6.684 -3.484 -5.591 1.00 98.06 99 ARG A CA 1
ATOM 795 C C . ARG A 1 99 ? -7.819 -4.136 -6.385 1.00 98.06 99 ARG A C 1
ATOM 797 O O . ARG A 1 99 ? -8.531 -4.976 -5.838 1.00 98.06 99 ARG A O 1
ATOM 804 N N . LEU A 1 100 ? -7.945 -3.810 -7.671 1.00 97.44 100 LEU A N 1
ATOM 805 C CA . LEU A 1 100 ? -8.929 -4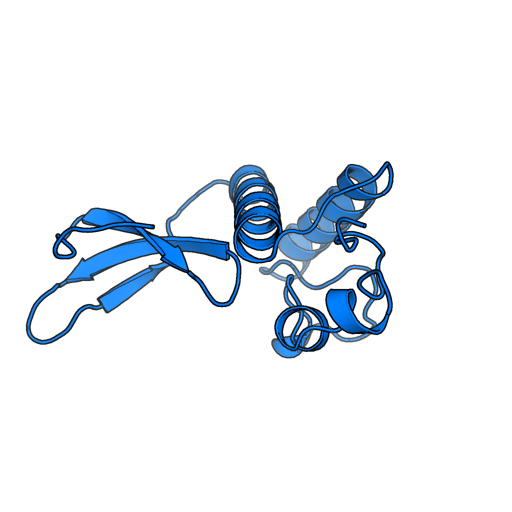.380 -8.600 1.00 97.44 100 LEU A CA 1
ATOM 806 C C . LEU A 1 100 ? -8.533 -5.764 -9.148 1.00 97.44 100 LEU A C 1
ATOM 808 O O . LEU A 1 100 ? -9.254 -6.352 -9.958 1.00 97.44 100 LEU A O 1
ATOM 812 N N . GLY A 1 101 ? -7.429 -6.341 -8.666 1.00 96.44 101 GLY A N 1
ATOM 813 C CA . GLY A 1 101 ? -7.058 -7.726 -8.938 1.00 96.44 101 GLY A CA 1
ATOM 814 C C . GLY A 1 101 ? -6.144 -7.924 -10.144 1.00 96.44 101 GLY A C 1
ATOM 815 O O . GLY A 1 101 ? -6.122 -9.030 -10.680 1.00 96.44 101 GLY A O 1
ATOM 816 N N . GLU A 1 102 ? -5.379 -6.905 -10.546 1.00 97.75 102 GLU A N 1
ATOM 817 C CA . GLU A 1 102 ? -4.318 -7.020 -11.561 1.00 97.75 102 GLU A CA 1
ATOM 818 C C . GLU A 1 102 ? -3.406 -8.230 -11.305 1.00 97.75 102 GLU A C 1
ATOM 820 O O . GLU A 1 102 ? -3.218 -9.043 -12.201 1.00 97.75 102 GLU A O 1
ATOM 825 N N . VAL A 1 103 ? -2.949 -8.431 -10.064 1.00 98.00 103 VAL A N 1
ATOM 826 C CA . VAL A 1 103 ? -2.076 -9.559 -9.678 1.00 98.00 103 VAL A CA 1
ATOM 827 C C . VAL A 1 103 ? -2.700 -10.917 -10.018 1.00 98.00 103 VAL A C 1
ATOM 829 O O . VAL A 1 103 ? -2.020 -11.804 -10.525 1.00 98.00 103 VAL A O 1
ATOM 832 N N . ARG A 1 104 ? -4.012 -11.091 -9.800 1.00 96.19 104 ARG A N 1
ATOM 833 C CA . ARG A 1 104 ? -4.702 -12.350 -10.137 1.00 96.19 104 ARG A CA 1
ATOM 834 C C . ARG A 1 104 ? -4.731 -12.593 -11.643 1.00 96.19 104 ARG A C 1
ATOM 836 O O . ARG A 1 104 ? -4.557 -13.735 -12.065 1.00 96.19 104 ARG A O 1
ATOM 843 N N . LYS A 1 105 ? -4.944 -11.530 -12.428 1.00 96.12 105 LYS A N 1
ATOM 844 C CA . LYS A 1 105 ? -5.066 -11.577 -13.894 1.00 96.12 105 LYS A CA 1
ATOM 845 C C . LYS A 1 105 ? -3.709 -11.744 -14.583 1.00 96.12 105 LYS A C 1
ATOM 847 O O . LYS A 1 105 ? -3.576 -12.594 -15.452 1.00 96.12 105 LYS A O 1
ATOM 852 N N . ALA A 1 106 ? -2.717 -10.953 -14.181 1.00 96.88 106 ALA A N 1
ATOM 853 C CA . ALA A 1 106 ? -1.409 -10.853 -14.826 1.00 96.88 106 ALA A CA 1
ATOM 854 C C . ALA A 1 106 ? -0.309 -11.683 -14.135 1.00 96.88 106 ALA A C 1
ATOM 856 O O . ALA A 1 106 ? 0.822 -11.720 -14.605 1.00 96.88 106 ALA A O 1
ATOM 857 N N . GLY A 1 107 ? -0.608 -12.323 -13.001 1.00 97.81 107 GLY A N 1
ATOM 858 C CA . GLY A 1 107 ? 0.362 -13.069 -12.190 1.00 97.81 107 GLY A CA 1
ATOM 859 C C . GLY A 1 107 ? 1.200 -12.190 -11.255 1.00 97.81 107 GLY A C 1
ATOM 860 O O . GLY A 1 107 ? 1.701 -12.686 -10.251 1.00 97.81 107 GLY A O 1
ATOM 861 N N . ARG A 1 108 ? 1.304 -10.885 -11.530 1.00 97.88 108 ARG A N 1
ATOM 862 C CA . ARG A 1 108 ? 1.954 -9.877 -10.679 1.00 97.88 108 ARG A CA 1
ATOM 863 C C . ARG A 1 108 ? 1.337 -8.495 -10.888 1.00 97.88 108 ARG A C 1
ATOM 865 O O . ARG A 1 108 ? 0.682 -8.272 -11.903 1.00 97.88 108 ARG A O 1
ATOM 872 N N . CYS A 1 109 ? 1.541 -7.568 -9.956 1.00 98.00 109 CYS A N 1
ATOM 873 C CA . CYS A 1 109 ? 1.261 -6.152 -10.222 1.00 98.00 109 CYS A CA 1
ATOM 874 C C . CYS A 1 109 ? 2.344 -5.544 -11.124 1.00 98.00 109 CYS A C 1
ATOM 876 O O . CYS A 1 109 ? 3.432 -6.110 -11.249 1.00 98.00 109 CYS A O 1
ATOM 878 N N . LEU A 1 110 ? 2.074 -4.376 -11.718 1.00 97.88 110 LEU A N 1
ATOM 879 C CA . LEU A 1 110 ? 2.992 -3.730 -12.668 1.00 97.88 110 LEU A CA 1
ATOM 880 C C . LEU A 1 110 ? 4.431 -3.582 -12.143 1.00 97.88 110 LEU A C 1
ATOM 882 O O . LEU A 1 110 ? 5.380 -3.840 -12.878 1.00 97.88 110 LEU A O 1
ATOM 886 N N . CYS A 1 111 ? 4.600 -3.184 -10.878 1.00 97.88 111 CYS A N 1
ATOM 887 C CA . CYS A 1 111 ? 5.929 -3.021 -10.286 1.00 97.88 111 CYS A CA 1
ATOM 888 C C . CYS A 1 111 ? 6.592 -4.337 -9.867 1.00 97.88 111 CYS A C 1
ATOM 890 O O . CYS A 1 111 ? 7.785 -4.329 -9.600 1.00 97.88 111 CYS A O 1
ATOM 892 N N . GLY A 1 112 ? 5.840 -5.438 -9.783 1.00 97.81 112 GLY A N 1
ATOM 893 C CA . GLY A 1 112 ? 6.333 -6.725 -9.298 1.00 97.81 112 GLY A CA 1
ATOM 894 C C . GLY A 1 112 ? 6.320 -6.897 -7.777 1.00 97.81 112 GLY A C 1
ATOM 895 O O . GLY A 1 112 ? 6.761 -7.931 -7.306 1.00 97.81 112 GLY A O 1
ATOM 896 N N . LEU A 1 113 ? 5.790 -5.947 -6.994 1.00 98.62 113 LEU A N 1
ATOM 897 C CA . LEU A 1 113 ? 5.751 -6.087 -5.529 1.00 98.62 113 LEU A CA 1
ATOM 898 C C . LEU A 1 113 ? 4.906 -7.284 -5.084 1.00 98.62 113 LEU A C 1
ATOM 900 O O . LEU A 1 113 ? 5.301 -8.015 -4.188 1.00 98.62 113 LEU A O 1
ATOM 904 N N . PHE A 1 114 ? 3.729 -7.464 -5.676 1.00 98.62 114 PHE A N 1
ATOM 905 C CA . PHE A 1 114 ? 2.817 -8.548 -5.329 1.00 98.62 114 PHE A CA 1
ATOM 906 C C . PHE A 1 114 ? 2.753 -9.550 -6.472 1.00 98.62 114 PHE A C 1
ATOM 908 O O . PHE A 1 114 ? 2.451 -9.165 -7.605 1.00 98.62 114 PHE A O 1
ATOM 915 N N . LEU A 1 115 ? 2.966 -10.824 -6.154 1.00 98.50 115 LEU A N 1
ATOM 916 C CA . LEU A 1 115 ? 2.876 -11.940 -7.085 1.00 98.50 115 LEU A CA 1
ATOM 917 C C . LEU A 1 115 ? 1.758 -12.884 -6.650 1.00 98.50 115 LEU A C 1
ATOM 919 O O . LEU A 1 115 ? 1.499 -13.065 -5.459 1.00 98.50 115 LEU A O 1
ATOM 923 N N . ARG A 1 116 ? 1.093 -13.515 -7.613 1.00 97.44 116 ARG A N 1
ATOM 924 C CA . ARG A 1 116 ? 0.146 -14.594 -7.333 1.00 97.44 116 ARG A CA 1
ATOM 925 C C . ARG A 1 116 ? 0.898 -15.740 -6.650 1.00 97.44 116 ARG A C 1
ATOM 927 O O . ARG A 1 116 ? 1.978 -16.102 -7.106 1.00 97.44 116 ARG A O 1
ATOM 934 N N . ALA A 1 117 ? 0.339 -16.290 -5.574 1.00 89.81 117 ALA A N 1
ATOM 935 C CA . ALA A 1 117 ? 0.759 -17.597 -5.089 1.00 89.81 117 ALA A CA 1
ATOM 936 C C . ALA A 1 117 ? 0.213 -18.641 -6.080 1.00 89.81 117 ALA A C 1
ATOM 938 O O . ALA A 1 117 ? -0.999 -18.844 -6.141 1.00 89.81 117 ALA A O 1
ATOM 939 N N . ASP A 1 118 ? 1.075 -19.147 -6.962 1.00 70.56 118 ASP A N 1
ATOM 940 C CA . ASP A 1 118 ? 0.819 -20.377 -7.727 1.00 70.56 118 ASP A CA 1
ATOM 941 C C . ASP A 1 118 ? 0.949 -21.629 -6.847 1.00 70.56 118 ASP A C 1
ATOM 943 O O . ASP A 1 118 ? 1.657 -21.562 -5.814 1.00 70.56 118 ASP A O 1
#

pLDDT: mean 95.22, std 7.55, range [53.78, 98.75]

Sequence (118 aa):
MYEGEPAEGMSITCTVCGARLEVVTTHPAVETRRYVQAPEAEIRERAENFARLRGYRFDEMKEPILKGLLTNHRRFGDFYCPCRFDNIPEHICPCLETRLGEVRKAGRCLCGLFLRAD

Secondary structure (DSSP, 8-state):
---S---TT-EEE-TTT--EEEEEE-SSS-EEEEPP--HHHHHHHHHHHHHHHHTEE--TTHHHHHHHHHHHHHHHSS-B-TT-SS--GGGBSSPHHHHTTHHHHHSB-TTSSSEE--

Foldseek 3Di:
DDPDDDDAQDWDADLQQRFIWGFHDPPPHTDIDGDDDDLLVGLVRRLVSNCVSVVWDFDPLQVVQSVLQVVCCVVPVARFGNQDDDPDPQRGPVHVCVSVPVQVVVQAPPSRGTGHDD

Radius of gyration: 14.84 Å; Cα contacts (8 Å, |Δi|>4): 182; chains: 1; bounding box: 37×34×36 Å

Mean predicted aligned error: 3.49 Å

Nearest PDB structures (foldseek):
  3wwn-assembly1_B-2  TM=8.149E-01  e=5.006E-02  Thermus thermophilus HB27
  5k2m-assembly1_F  TM=7.732E-01  e=6.945E-02  Thermococcus kodakarensis KOD1
  4odk-assembly1_A  TM=6.206E-01  e=2.234E+00  Thermus thermophilus